Protein AF-A0A6A1WEC2-F1 (afdb_monomer_lite)

Radius of gyration: 19.03 Å; chains: 1; bounding box: 32×29×62 Å

Organism: NCBI:txid262757

Secondary structure (DSSP, 8-state):
------TT-------TT-----HHHHHHHHHHHHHHHHT-HHHHHHHHHHTT-------TTHHHHHHHHHHHHT--PPPTT-----TT--

Foldseek 3Di:
DDPDDPPPDDDDDDDPPDDDDDPLLVVLVVQLVVCLVVVPLVSLVVSCVSNVNDDDDPDPPNSNVSSVVSNVVPDPDDDPPDDDDDPPDD

Structure (mmCIF, N/CA/C/O backbone):
data_AF-A0A6A1WEC2-F1
#
_entry.id   AF-A0A6A1WEC2-F1
#
loop_
_atom_site.group_PDB
_atom_site.id
_atom_site.type_symbol
_atom_site.label_atom_id
_atom_site.label_alt_id
_atom_site.label_comp_id
_atom_site.label_asym_id
_atom_site.label_entity_id
_atom_site.label_seq_id
_atom_site.pdbx_PDB_ins_code
_atom_site.Cartn_x
_atom_site.Cartn_y
_atom_site.Cartn_z
_atom_site.occupancy
_atom_site.B_iso_or_equiv
_atom_site.auth_seq_id
_atom_site.auth_comp_id
_atom_site.auth_asym_id
_atom_site.auth_atom_id
_atom_site.pdbx_PDB_model_num
ATOM 1 N N . MET A 1 1 ? 12.754 3.857 -39.592 1.00 36.91 1 MET A N 1
ATOM 2 C CA . MET A 1 1 ? 11.718 2.825 -39.382 1.00 36.91 1 MET A CA 1
ATOM 3 C C . MET A 1 1 ? 10.948 3.192 -38.129 1.00 36.91 1 MET A C 1
ATOM 5 O O . MET A 1 1 ? 11.468 3.026 -37.036 1.00 36.91 1 MET A O 1
ATOM 9 N N . THR A 1 2 ? 9.769 3.785 -38.281 1.00 47.41 2 THR A N 1
ATOM 10 C CA . THR A 1 2 ? 8.848 4.047 -37.172 1.00 47.41 2 THR A CA 1
ATOM 11 C C . THR A 1 2 ? 8.028 2.782 -36.946 1.00 47.41 2 THR A C 1
ATOM 13 O O . THR A 1 2 ? 7.140 2.466 -37.732 1.00 47.41 2 THR A O 1
ATOM 16 N N . ASN A 1 3 ? 8.355 2.022 -35.900 1.00 51.81 3 ASN A N 1
ATOM 17 C CA . ASN A 1 3 ? 7.475 0.962 -35.417 1.00 51.81 3 ASN A CA 1
ATOM 18 C C . ASN A 1 3 ? 6.262 1.634 -34.766 1.00 51.81 3 ASN A C 1
ATOM 20 O O . ASN A 1 3 ? 6.285 1.964 -33.584 1.00 51.81 3 ASN A O 1
ATOM 24 N N . LEU A 1 4 ? 5.230 1.903 -35.564 1.00 63.09 4 LEU A N 1
ATOM 25 C CA . LEU A 1 4 ? 3.914 2.264 -35.052 1.00 63.09 4 LEU A CA 1
ATOM 26 C C . LEU A 1 4 ? 3.348 1.018 -34.368 1.00 63.09 4 LEU A C 1
ATOM 28 O O . LEU A 1 4 ? 3.119 -0.004 -35.016 1.00 63.09 4 LEU A O 1
ATOM 32 N N . LEU A 1 5 ? 3.196 1.090 -33.047 1.00 66.31 5 LEU A N 1
ATOM 33 C CA . LEU A 1 5 ? 2.545 0.044 -32.269 1.00 66.31 5 LEU A CA 1
ATOM 34 C C . LEU A 1 5 ? 1.125 -0.187 -32.826 1.00 66.31 5 LEU A C 1
ATOM 36 O O . LEU A 1 5 ? 0.453 0.781 -33.193 1.00 66.31 5 LEU A O 1
ATOM 40 N N . PRO A 1 6 ? 0.645 -1.441 -32.899 1.00 72.88 6 PRO A N 1
ATOM 41 C CA . PRO A 1 6 ? -0.748 -1.730 -33.228 1.00 72.88 6 PRO A CA 1
ATOM 42 C C . PRO A 1 6 ? -1.698 -0.955 -32.307 1.00 72.88 6 PRO A C 1
ATOM 44 O O . PRO A 1 6 ? -1.408 -0.804 -31.123 1.00 72.88 6 PRO A O 1
ATOM 47 N N . SER A 1 7 ? -2.867 -0.543 -32.806 1.00 72.44 7 SER A N 1
ATOM 48 C CA . SER A 1 7 ? -3.865 0.259 -32.065 1.00 72.44 7 SER A CA 1
ATOM 49 C C . SER A 1 7 ? -4.396 -0.377 -30.767 1.00 72.44 7 SER A C 1
ATOM 51 O O . SER A 1 7 ? -5.124 0.269 -30.021 1.00 72.44 7 SER A O 1
ATOM 53 N N . SER A 1 8 ? -4.036 -1.632 -30.488 1.00 84.38 8 SER A N 1
ATOM 54 C CA . SER A 1 8 ? -4.384 -2.376 -29.273 1.00 84.38 8 SER A CA 1
ATOM 55 C C . SER A 1 8 ? -3.224 -2.495 -28.269 1.00 84.38 8 SER A C 1
ATOM 57 O O . SER A 1 8 ? -3.358 -3.216 -27.281 1.00 84.38 8 SER A O 1
ATOM 59 N N . GLN A 1 9 ? -2.073 -1.863 -28.516 1.00 85.31 9 GLN A N 1
ATOM 60 C CA . GLN A 1 9 ? -0.911 -1.935 -27.630 1.00 85.31 9 GLN A CA 1
ATOM 61 C C . GLN A 1 9 ? -0.668 -0.605 -26.923 1.00 85.31 9 GLN A C 1
ATOM 63 O O . GLN A 1 9 ? -0.732 0.466 -27.523 1.00 85.31 9 GLN A O 1
ATOM 68 N N . VAL A 1 10 ? -0.345 -0.693 -25.634 1.00 85.12 10 VAL A N 1
ATOM 69 C CA . VAL A 1 10 ? 0.060 0.456 -24.825 1.00 85.12 10 VAL A CA 1
ATOM 70 C C . VAL A 1 10 ? 1.582 0.541 -24.847 1.00 85.12 10 VAL A C 1
ATOM 72 O O . VAL A 1 10 ? 2.268 -0.377 -24.399 1.00 85.12 10 VAL A O 1
ATOM 75 N N . GLY A 1 11 ? 2.116 1.640 -25.379 1.00 86.12 11 GLY A N 1
ATOM 76 C CA . GLY A 1 11 ? 3.545 1.932 -25.329 1.00 86.12 11 GLY A CA 1
ATOM 77 C C . GLY A 1 11 ? 3.930 2.543 -23.984 1.00 86.12 11 GLY A C 1
ATOM 78 O O . GLY A 1 11 ? 3.601 3.694 -23.718 1.00 86.12 11 GLY A O 1
ATOM 79 N N . LEU A 1 12 ? 4.646 1.793 -23.148 1.00 86.38 12 LEU A N 1
ATOM 80 C CA . LEU A 1 12 ? 5.307 2.317 -21.949 1.00 86.38 12 LEU A CA 1
ATOM 81 C C . LEU A 1 12 ? 6.704 2.804 -22.350 1.00 86.38 12 LEU A C 1
ATOM 83 O O . LEU A 1 12 ? 7.555 1.996 -22.725 1.00 86.38 12 LEU A O 1
ATOM 87 N N . LEU A 1 13 ? 6.914 4.121 -22.344 1.00 90.00 13 LEU A N 1
ATOM 88 C CA . LEU A 1 13 ? 8.126 4.745 -22.898 1.00 90.00 13 LEU A CA 1
ATOM 89 C C . LEU A 1 13 ? 9.057 5.338 -21.835 1.00 90.00 13 LEU A C 1
ATOM 91 O O . LEU A 1 13 ? 10.259 5.427 -22.074 1.00 90.00 13 LEU A O 1
ATOM 95 N N . ASP A 1 14 ? 8.522 5.732 -20.680 1.00 89.38 14 ASP A N 1
ATOM 96 C CA . ASP A 1 14 ? 9.293 6.341 -19.598 1.00 89.38 14 ASP A CA 1
ATOM 97 C C . ASP A 1 14 ? 9.526 5.336 -18.464 1.00 89.38 14 ASP A C 1
ATOM 99 O O . ASP A 1 14 ? 8.584 4.789 -17.889 1.00 89.38 14 ASP A O 1
ATOM 103 N N . TYR A 1 15 ? 10.803 5.109 -18.155 1.00 90.19 15 TYR A N 1
ATOM 104 C CA . TYR A 1 15 ? 11.272 4.206 -17.105 1.00 90.19 15 TYR A CA 1
ATOM 105 C C . TYR A 1 15 ? 12.107 4.938 -16.038 1.00 90.19 15 TYR A C 1
ATOM 107 O O . TYR A 1 15 ? 12.706 4.296 -15.178 1.00 90.19 15 TYR A O 1
ATOM 115 N N . GLY A 1 16 ? 12.153 6.278 -16.056 1.00 94.44 16 GLY A N 1
ATOM 116 C CA . GLY A 1 16 ? 13.017 7.076 -15.176 1.00 94.44 16 GLY A CA 1
ATOM 117 C C . GLY A 1 16 ? 12.670 7.005 -13.684 1.00 94.44 16 GLY A C 1
ATOM 118 O O . GLY A 1 16 ? 13.487 7.383 -12.849 1.00 94.44 16 GLY A O 1
ATOM 119 N N . GLN A 1 17 ? 11.477 6.512 -13.339 1.00 92.56 17 GLN A N 1
ATOM 120 C CA . GLN A 1 17 ? 10.988 6.379 -11.959 1.00 92.56 17 GLN A CA 1
ATOM 121 C C . GLN A 1 17 ? 10.831 4.920 -11.503 1.00 92.56 17 GLN A C 1
ATOM 123 O O . GLN A 1 17 ? 10.226 4.664 -10.460 1.00 92.56 17 GLN A O 1
ATOM 128 N N . VAL A 1 18 ? 11.352 3.953 -12.266 1.00 93.31 18 VAL A N 1
ATOM 129 C CA . VAL A 1 18 ? 11.312 2.538 -11.872 1.00 93.31 18 VAL A CA 1
ATOM 130 C C . VAL A 1 18 ? 12.148 2.334 -10.609 1.00 93.31 18 VAL A C 1
ATOM 132 O O . VAL A 1 18 ? 13.279 2.808 -10.507 1.00 93.31 18 VAL A O 1
ATOM 135 N N . LYS A 1 19 ? 11.580 1.617 -9.638 1.00 92.94 19 LYS A N 1
ATOM 136 C CA . LYS A 1 19 ? 12.247 1.229 -8.393 1.00 92.94 19 LYS A CA 1
ATOM 137 C C . LYS A 1 19 ? 12.053 -0.260 -8.166 1.00 92.94 19 LYS A C 1
ATOM 139 O O . LYS A 1 19 ? 10.951 -0.772 -8.367 1.00 92.94 19 LYS A O 1
ATOM 144 N N . ASP A 1 20 ? 13.095 -0.925 -7.686 1.00 94.94 20 ASP A N 1
ATOM 145 C CA . ASP A 1 20 ? 12.956 -2.278 -7.164 1.00 94.94 20 ASP A CA 1
ATOM 146 C C . ASP A 1 20 ? 12.114 -2.249 -5.889 1.00 94.94 20 ASP A C 1
ATOM 148 O O . ASP A 1 20 ? 12.355 -1.444 -4.986 1.00 94.94 20 ASP A O 1
ATOM 152 N N . LEU A 1 21 ? 11.123 -3.139 -5.813 1.00 93.69 21 LEU A N 1
ATOM 153 C CA . LEU A 1 21 ? 10.281 -3.300 -4.635 1.00 93.69 21 LEU A CA 1
ATOM 154 C C . LEU A 1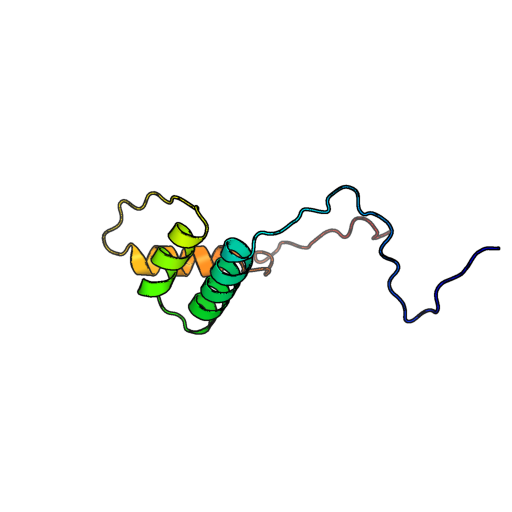 21 ? 10.663 -4.595 -3.893 1.00 93.69 21 LEU A C 1
ATOM 156 O O . LEU A 1 21 ? 10.363 -5.695 -4.382 1.00 93.69 21 LEU A O 1
ATOM 160 N N . PRO A 1 22 ? 11.307 -4.486 -2.714 1.00 94.94 22 PRO A N 1
ATOM 161 C CA . PRO A 1 22 ? 11.654 -5.621 -1.866 1.00 94.94 22 PRO A CA 1
ATOM 162 C C . PRO A 1 22 ? 10.482 -6.575 -1.608 1.00 94.94 22 PRO A C 1
ATOM 164 O O . PRO A 1 22 ? 9.330 -6.158 -1.482 1.00 94.94 22 PRO A O 1
ATOM 167 N N . GLU A 1 23 ? 10.770 -7.875 -1.504 1.00 95.31 23 GLU A N 1
ATOM 168 C CA . GLU A 1 23 ? 9.747 -8.915 -1.320 1.00 95.31 23 GLU A CA 1
ATOM 169 C C . GLU A 1 23 ? 8.891 -8.709 -0.069 1.00 95.31 23 GLU A C 1
ATOM 171 O O . GLU A 1 23 ? 7.670 -8.834 -0.131 1.00 95.31 23 GLU A O 1
ATOM 176 N N . ASN A 1 24 ? 9.508 -8.329 1.047 1.00 93.38 24 ASN A N 1
ATOM 177 C CA . ASN A 1 24 ? 8.798 -8.037 2.288 1.00 93.38 24 ASN A CA 1
ATOM 178 C C . ASN A 1 24 ? 7.774 -6.906 2.109 1.00 93.38 24 ASN A C 1
ATOM 180 O O . ASN A 1 24 ? 6.665 -7.010 2.624 1.00 93.38 24 ASN A O 1
ATOM 184 N N . LEU A 1 25 ? 8.110 -5.867 1.336 1.00 93.50 25 LEU A N 1
ATOM 185 C CA . LEU A 1 25 ? 7.180 -4.780 1.029 1.00 93.50 25 LEU A CA 1
ATOM 186 C C . LEU A 1 25 ? 6.076 -5.235 0.069 1.00 93.50 25 LEU A C 1
ATOM 188 O O . LEU A 1 25 ? 4.921 -4.868 0.270 1.00 93.50 25 LEU A O 1
ATOM 192 N N . ARG A 1 26 ? 6.389 -6.085 -0.922 1.00 94.19 26 ARG A N 1
ATOM 193 C CA . ARG A 1 26 ? 5.373 -6.696 -1.803 1.00 94.19 26 ARG A CA 1
ATOM 194 C C . ARG A 1 26 ? 4.342 -7.493 -1.002 1.00 94.19 26 ARG A C 1
ATOM 196 O O . ARG A 1 26 ? 3.143 -7.306 -1.191 1.00 94.19 26 ARG A O 1
ATOM 203 N N . LEU A 1 27 ? 4.806 -8.352 -0.095 1.00 94.31 27 LEU A N 1
ATOM 204 C CA . LEU A 1 27 ? 3.940 -9.178 0.749 1.00 94.31 27 LEU A CA 1
ATOM 205 C C . LEU A 1 27 ? 3.163 -8.336 1.769 1.00 94.31 27 LEU A C 1
ATOM 207 O O . LEU A 1 27 ? 1.959 -8.529 1.921 1.00 94.31 27 LEU A O 1
ATOM 211 N N . GLY A 1 28 ? 3.818 -7.371 2.420 1.00 93.50 28 GLY A N 1
ATOM 212 C CA . GLY A 1 28 ? 3.166 -6.452 3.357 1.00 93.50 28 GLY A CA 1
ATOM 213 C C . GLY A 1 28 ? 2.049 -5.646 2.694 1.00 93.50 28 GLY A C 1
ATOM 214 O O . GLY A 1 28 ? 0.952 -5.532 3.241 1.00 93.50 28 GLY A O 1
ATOM 215 N N . TYR A 1 29 ? 2.284 -5.162 1.471 1.00 93.62 29 TYR A N 1
ATOM 216 C CA . TYR A 1 29 ? 1.282 -4.420 0.710 1.00 93.62 29 TYR A CA 1
ATOM 217 C C . TYR A 1 29 ? 0.105 -5.312 0.298 1.00 93.62 29 TYR A C 1
ATOM 219 O O . TYR A 1 29 ? -1.048 -4.924 0.470 1.00 93.62 29 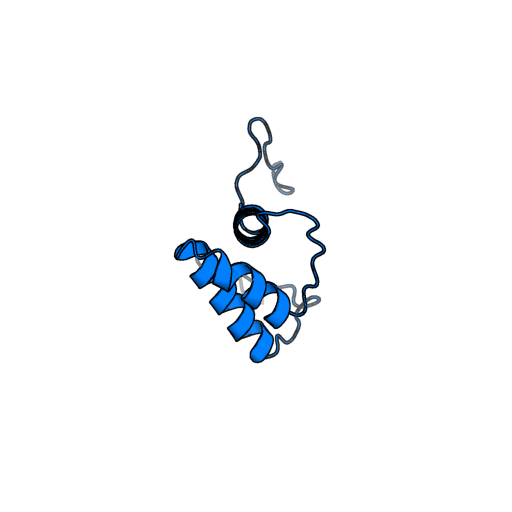TYR A O 1
ATOM 227 N N . ALA A 1 30 ? 0.369 -6.536 -0.172 1.00 94.12 30 ALA A N 1
ATOM 228 C CA . ALA A 1 30 ? -0.689 -7.498 -0.486 1.00 94.12 30 ALA A CA 1
ATOM 229 C C . ALA A 1 30 ? -1.554 -7.830 0.744 1.00 94.12 30 ALA A C 1
ATOM 231 O O . ALA A 1 30 ? -2.782 -7.848 0.654 1.00 94.12 30 ALA A O 1
ATOM 232 N N . ASN A 1 31 ? -0.932 -8.016 1.911 1.00 93.69 31 ASN A N 1
ATOM 233 C CA . ASN A 1 31 ? -1.646 -8.247 3.167 1.00 93.69 31 ASN A CA 1
ATOM 234 C C . ASN A 1 31 ? -2.512 -7.050 3.577 1.00 93.69 31 ASN A C 1
ATOM 236 O O . ASN A 1 31 ? -3.620 -7.255 4.076 1.00 93.69 31 ASN A O 1
ATOM 240 N N . LEU A 1 32 ? -2.046 -5.816 3.353 1.00 94.31 32 LEU A N 1
ATO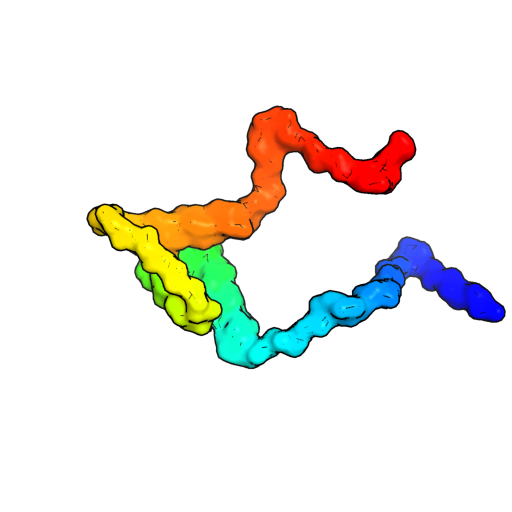M 241 C CA . LEU A 1 32 ? -2.847 -4.614 3.592 1.00 94.31 32 LEU A CA 1
ATOM 242 C C . LEU A 1 32 ? -4.099 -4.600 2.705 1.00 94.31 32 LEU A C 1
ATOM 244 O O . LEU A 1 32 ? -5.194 -4.353 3.202 1.00 94.31 32 LEU A O 1
ATOM 248 N N . VAL A 1 33 ? -3.958 -4.92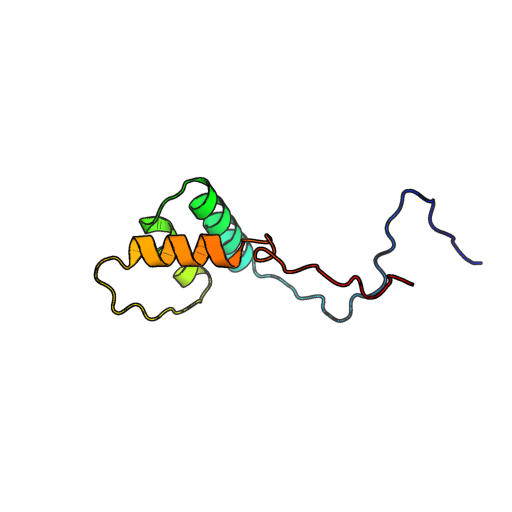1 1.415 1.00 94.00 33 VAL A N 1
ATOM 249 C CA . VAL A 1 33 ? -5.092 -4.986 0.477 1.00 94.00 33 VAL A CA 1
ATOM 250 C C . VAL A 1 33 ? -6.116 -6.035 0.915 1.00 94.00 33 VAL A C 1
ATOM 252 O O . VAL A 1 33 ? -7.309 -5.736 0.962 1.00 94.00 33 VAL A O 1
ATOM 255 N N . LEU A 1 34 ? -5.666 -7.236 1.293 1.00 94.25 34 LEU A N 1
ATOM 256 C CA . LEU A 1 34 ? -6.551 -8.284 1.818 1.00 94.25 34 LEU A CA 1
ATOM 257 C C . LEU A 1 34 ? -7.264 -7.831 3.095 1.00 94.25 34 LEU A C 1
ATOM 259 O O . LEU A 1 34 ? -8.464 -8.012 3.239 1.00 94.25 34 LEU A O 1
ATOM 263 N N . THR A 1 35 ? -6.538 -7.172 3.992 1.00 94.31 35 THR A N 1
ATOM 264 C CA . THR A 1 35 ? -7.085 -6.644 5.243 1.00 94.31 35 THR A CA 1
ATOM 265 C C . THR A 1 35 ? -8.183 -5.605 5.016 1.00 94.31 35 THR A C 1
ATOM 267 O O . THR A 1 35 ? -9.200 -5.623 5.710 1.00 94.31 35 THR A O 1
ATOM 270 N N . ILE A 1 36 ? -7.998 -4.712 4.037 1.00 94.38 36 ILE A N 1
ATOM 271 C CA . ILE A 1 36 ? -9.013 -3.731 3.636 1.00 94.38 36 ILE A CA 1
ATOM 272 C C . ILE A 1 36 ? -10.251 -4.446 3.083 1.00 94.38 36 ILE A C 1
ATOM 274 O O . ILE A 1 36 ? -11.369 -4.085 3.451 1.00 94.38 36 ILE A O 1
ATOM 278 N N . ALA A 1 37 ? -10.054 -5.453 2.226 1.00 94.19 37 ALA A N 1
ATOM 279 C CA . ALA A 1 37 ? -11.138 -6.224 1.620 1.00 94.19 37 ALA A CA 1
ATOM 280 C C . ALA A 1 37 ? -11.943 -7.030 2.655 1.00 94.19 37 ALA A C 1
ATOM 282 O O . ALA A 1 37 ? -13.169 -7.068 2.577 1.00 94.19 37 ALA A O 1
ATOM 283 N N . ASP A 1 38 ? -11.262 -7.612 3.644 1.00 95.38 38 ASP A N 1
ATOM 284 C CA . ASP A 1 38 ? -11.872 -8.376 4.737 1.00 95.38 38 ASP A CA 1
ATOM 285 C C . ASP A 1 38 ? -12.503 -7.475 5.816 1.00 95.38 38 ASP A C 1
ATOM 287 O O . ASP A 1 38 ? -13.267 -7.951 6.657 1.00 95.38 38 ASP A O 1
ATOM 291 N N . GLY A 1 39 ? -12.180 -6.176 5.823 1.00 94.06 39 GLY A N 1
ATOM 292 C CA . GLY A 1 39 ? -12.630 -5.239 6.849 1.00 94.06 39 GLY A CA 1
ATOM 293 C C . GLY A 1 39 ? -12.087 -5.563 8.245 1.00 94.06 39 GLY A C 1
ATOM 294 O O . GLY A 1 39 ? -12.806 -5.373 9.224 1.00 94.06 39 GLY A O 1
ATOM 295 N N . ASP A 1 40 ? -10.850 -6.068 8.355 1.00 94.44 40 ASP A N 1
ATOM 296 C CA . ASP A 1 40 ? -10.247 -6.498 9.627 1.00 94.44 40 ASP A CA 1
ATOM 297 C C . ASP A 1 40 ? -9.419 -5.368 10.286 1.00 94.44 40 ASP A C 1
ATOM 299 O O . ASP A 1 40 ? -8.272 -5.113 9.897 1.00 94.44 40 ASP A O 1
ATOM 303 N N . PRO A 1 41 ? -9.937 -4.700 11.336 1.00 90.94 41 PRO A N 1
ATOM 304 C CA . PRO A 1 41 ? -9.254 -3.569 11.957 1.00 90.94 41 PRO A CA 1
ATOM 305 C C . PRO A 1 41 ? -8.013 -3.961 12.765 1.00 90.94 41 PRO A C 1
ATOM 307 O O . PRO A 1 41 ? -7.104 -3.151 12.932 1.00 90.94 41 PRO A O 1
ATOM 310 N N . LYS A 1 42 ? -7.913 -5.210 13.235 1.00 90.12 42 LYS A N 1
ATOM 311 C CA . LYS A 1 42 ? -6.732 -5.675 13.979 1.00 90.12 42 LYS A CA 1
ATOM 312 C C . LYS A 1 42 ? -5.556 -5.902 13.045 1.00 90.12 42 LYS A C 1
ATOM 314 O O . LYS A 1 42 ? -4.416 -5.579 13.386 1.00 90.12 42 LYS A O 1
ATOM 319 N N . ARG A 1 43 ? -5.825 -6.471 11.870 1.00 91.81 43 ARG A N 1
ATOM 320 C CA . ARG A 1 43 ? -4.793 -6.682 10.853 1.00 91.81 43 ARG A CA 1
ATOM 321 C C . ARG A 1 43 ? -4.321 -5.365 10.243 1.00 91.81 43 ARG A C 1
ATOM 323 O O . ARG A 1 43 ? -3.137 -5.272 9.935 1.00 91.81 43 ARG A O 1
ATOM 330 N N . ALA A 1 44 ? -5.174 -4.339 10.170 1.00 91.50 44 ALA A N 1
ATOM 331 C CA . ALA A 1 44 ? -4.827 -3.064 9.537 1.00 91.50 44 ALA A CA 1
ATOM 332 C C . ALA A 1 44 ? -3.626 -2.395 10.222 1.00 91.50 44 ALA A C 1
ATOM 334 O O . ALA A 1 44 ? -2.628 -2.092 9.566 1.00 91.50 44 ALA A O 1
ATOM 335 N N . SER A 1 45 ? -3.662 -2.262 11.552 1.00 88.19 45 SER A N 1
ATOM 336 C CA . SER A 1 45 ? -2.544 -1.709 12.331 1.00 88.19 45 SER A CA 1
ATOM 337 C C . SER A 1 45 ? -1.250 -2.515 12.153 1.00 88.19 45 SER A C 1
ATOM 339 O O . SER A 1 45 ? -0.162 -1.947 12.064 1.00 88.19 45 SER A O 1
ATOM 341 N N . LYS A 1 46 ? -1.351 -3.850 12.063 1.00 89.38 46 LYS A N 1
ATOM 342 C CA . LYS A 1 46 ? -0.188 -4.722 11.841 1.00 89.38 46 LYS A CA 1
ATOM 343 C C . LYS A 1 46 ? 0.420 -4.505 10.455 1.00 89.38 46 LYS A C 1
ATOM 345 O O . LYS A 1 46 ? 1.638 -4.395 10.349 1.00 89.38 46 LYS A O 1
ATOM 350 N N . SER A 1 47 ? -0.412 -4.407 9.419 1.00 90.94 47 SER A N 1
ATOM 351 C CA . SER A 1 47 ? 0.031 -4.180 8.042 1.00 90.94 47 SER A CA 1
ATOM 352 C C . SER A 1 47 ? 0.793 -2.864 7.885 1.00 90.94 47 SER A C 1
ATOM 354 O O . SER A 1 47 ? 1.830 -2.848 7.229 1.00 90.94 47 SER A O 1
ATOM 356 N N . TYR A 1 48 ? 0.351 -1.782 8.533 1.00 90.25 48 TYR A N 1
ATOM 357 C CA . TYR A 1 48 ? 1.093 -0.514 8.529 1.00 90.25 48 TYR A CA 1
ATOM 358 C C . TYR A 1 48 ? 2.493 -0.651 9.124 1.00 90.25 48 TYR A C 1
ATOM 360 O O . TYR A 1 48 ? 3.474 -0.229 8.512 1.00 90.25 48 TYR A O 1
ATOM 368 N N . ARG A 1 49 ? 2.608 -1.333 10.265 1.00 88.31 49 ARG A N 1
ATOM 369 C CA . ARG A 1 49 ? 3.901 -1.574 10.910 1.00 88.31 49 ARG A CA 1
ATOM 370 C C . ARG A 1 49 ? 4.827 -2.454 10.065 1.00 88.31 49 ARG A C 1
ATOM 372 O O . ARG A 1 49 ? 6.021 -2.186 9.992 1.00 88.31 49 ARG A O 1
ATOM 379 N N . GLU A 1 50 ? 4.292 -3.485 9.409 1.00 90.19 50 GLU A N 1
ATOM 380 C CA . GLU A 1 50 ? 5.052 -4.352 8.487 1.00 90.19 50 GLU A CA 1
ATOM 381 C C . GLU A 1 50 ? 5.556 -3.597 7.248 1.00 90.19 50 GLU A C 1
ATOM 383 O O . GLU A 1 50 ? 6.621 -3.915 6.719 1.00 90.19 50 GLU A O 1
ATOM 388 N N . LEU A 1 51 ? 4.822 -2.570 6.817 1.00 92.88 51 LEU A N 1
ATOM 389 C CA . LEU A 1 51 ? 5.222 -1.657 5.748 1.00 92.88 51 LEU A CA 1
ATOM 390 C C . LEU A 1 51 ? 6.219 -0.579 6.205 1.00 92.88 51 LEU A C 1
ATOM 392 O O . LEU A 1 51 ? 6.671 0.210 5.377 1.00 92.88 51 LEU A O 1
ATOM 396 N N . GLY A 1 52 ? 6.572 -0.537 7.494 1.00 91.00 52 GLY A N 1
ATOM 397 C CA . GLY A 1 52 ? 7.425 0.508 8.066 1.00 91.00 52 GLY A CA 1
ATOM 398 C C . GLY A 1 52 ? 6.746 1.878 8.117 1.00 91.00 52 GLY A C 1
ATOM 399 O O . GLY A 1 52 ? 7.424 2.901 8.093 1.00 91.00 52 GLY A O 1
ATOM 400 N N . ILE A 1 53 ? 5.411 1.903 8.138 1.00 90.31 53 ILE A N 1
ATOM 401 C CA . ILE A 1 53 ? 4.615 3.121 8.253 1.00 90.31 53 ILE A CA 1
ATOM 402 C C . ILE A 1 53 ? 4.245 3.286 9.723 1.00 90.31 53 ILE A C 1
ATOM 404 O O . ILE A 1 53 ? 3.355 2.606 10.236 1.00 90.31 53 ILE A O 1
ATOM 408 N N . ASP A 1 54 ? 4.934 4.204 10.391 1.00 86.25 54 ASP A N 1
ATOM 409 C CA . ASP A 1 54 ? 4.622 4.569 11.766 1.00 86.25 54 ASP A CA 1
ATOM 410 C C . ASP A 1 54 ? 3.490 5.600 11.793 1.00 86.25 54 ASP A C 1
ATOM 412 O O . ASP A 1 54 ? 3.568 6.667 11.178 1.00 86.25 54 ASP A O 1
ATOM 416 N N . THR A 1 55 ? 2.429 5.285 12.530 1.00 82.62 55 THR A N 1
ATOM 417 C CA . THR A 1 55 ? 1.272 6.162 12.723 1.00 82.62 55 THR A CA 1
ATOM 418 C C . THR A 1 55 ? 1.098 6.492 14.197 1.00 82.62 55 THR A C 1
ATOM 420 O O . THR A 1 55 ? 1.235 5.623 15.054 1.00 82.62 55 THR A O 1
ATOM 423 N N . LEU A 1 56 ? 0.756 7.743 14.501 1.00 82.50 56 LEU A N 1
ATOM 424 C CA . LEU A 1 56 ? 0.386 8.170 15.848 1.00 82.50 56 LEU A CA 1
ATOM 425 C C . LEU A 1 56 ? -1.144 8.139 15.966 1.00 82.50 56 LEU A C 1
ATOM 427 O O . LEU A 1 56 ? -1.818 8.904 15.280 1.00 82.50 56 LEU A O 1
ATOM 431 N N . CYS A 1 57 ? -1.699 7.294 16.837 1.00 75.44 57 CYS A N 1
ATOM 432 C CA . CYS A 1 57 ? -3.104 7.384 17.248 1.00 75.44 57 CYS A CA 1
ATOM 433 C C . CYS A 1 57 ? -3.177 7.567 18.761 1.00 75.44 57 CYS A C 1
ATOM 435 O O . CYS A 1 57 ? -2.691 6.746 19.530 1.00 75.44 57 CYS A O 1
ATOM 437 N N . ASN A 1 58 ? -3.832 8.651 19.173 1.00 77.38 58 ASN A N 1
ATOM 438 C CA . ASN A 1 58 ? -4.142 8.946 20.575 1.00 77.38 58 ASN A CA 1
ATOM 439 C C . ASN A 1 58 ? -5.631 8.682 20.872 1.00 77.38 58 ASN A C 1
ATOM 441 O O . ASN A 1 58 ? -6.239 9.341 21.710 1.00 77.38 58 ASN A O 1
ATOM 445 N N . CYS A 1 59 ? -6.234 7.770 20.114 1.00 80.00 59 CYS A N 1
ATOM 446 C CA . CYS A 1 59 ? -7.658 7.474 20.082 1.00 80.00 59 CYS A CA 1
ATOM 447 C C . CYS A 1 59 ? -7.954 6.138 20.780 1.00 80.00 59 CYS A C 1
ATOM 449 O O . CYS A 1 59 ? -7.277 5.150 20.520 1.00 80.00 59 CYS A O 1
ATOM 451 N N . GLU A 1 60 ? -9.017 6.059 21.590 1.00 82.69 60 GLU A N 1
ATOM 452 C CA . GLU A 1 60 ? -9.434 4.795 22.235 1.00 82.69 60 GLU A CA 1
ATOM 453 C C . GLU A 1 60 ? -9.827 3.704 21.219 1.00 82.69 60 GLU A C 1
ATOM 455 O O . GLU A 1 60 ? -9.715 2.515 21.504 1.00 82.69 60 GLU A O 1
ATOM 460 N N . ASN A 1 61 ? -10.255 4.100 20.014 1.00 89.12 61 ASN A N 1
ATOM 461 C CA . ASN A 1 61 ? -10.678 3.198 18.942 1.00 89.12 61 ASN A CA 1
ATOM 462 C C . ASN A 1 61 ? -9.635 3.052 17.816 1.00 89.12 61 ASN A C 1
ATOM 464 O O . ASN A 1 61 ? -9.977 3.021 16.632 1.00 89.12 61 ASN A O 1
ATOM 468 N N . GLU A 1 62 ? -8.357 2.983 18.188 1.00 88.94 62 GLU A N 1
ATOM 469 C CA . GLU A 1 62 ? -7.215 2.953 17.267 1.00 88.94 62 GLU A CA 1
ATOM 470 C C . GLU A 1 62 ? -7.388 1.987 16.093 1.00 88.94 62 GLU A C 1
ATOM 472 O O . GLU A 1 62 ? -7.220 2.376 14.944 1.00 88.94 62 GLU A O 1
ATOM 477 N N . GLN A 1 63 ? -7.772 0.738 16.354 1.00 89.69 63 GLN A N 1
ATOM 478 C CA . GLN A 1 63 ? -7.860 -0.295 15.316 1.00 89.69 63 GLN A CA 1
ATOM 479 C C . GLN A 1 63 ? -8.870 0.063 14.212 1.00 89.69 63 GLN A C 1
ATOM 481 O O . GLN A 1 63 ? -8.601 -0.148 13.029 1.00 89.69 63 GLN A O 1
ATOM 486 N N . HIS A 1 64 ? -10.023 0.631 14.576 1.00 91.31 64 HIS A N 1
ATOM 4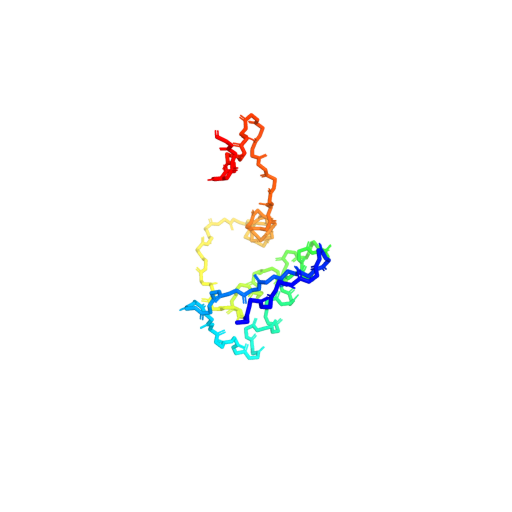87 C CA . HIS A 1 64 ? -11.014 1.055 13.584 1.00 91.31 64 HIS A CA 1
ATOM 488 C C . HIS A 1 64 ? -10.558 2.298 12.823 1.00 91.31 64 HIS A C 1
ATOM 490 O O . HIS A 1 64 ? -10.766 2.371 11.613 1.00 91.31 64 HIS A O 1
ATOM 496 N N . GLU A 1 65 ? -9.912 3.253 13.497 1.00 92.31 65 GLU A N 1
ATOM 497 C CA . GLU A 1 65 ? -9.346 4.423 12.819 1.00 92.31 65 GLU A CA 1
ATOM 498 C C . GLU A 1 65 ? -8.224 4.017 11.854 1.00 92.31 65 GLU A C 1
ATOM 500 O O . GLU A 1 65 ? -8.147 4.549 10.747 1.00 92.31 65 GLU A O 1
ATOM 505 N N . MET A 1 66 ? -7.427 3.000 12.196 1.00 92.12 66 MET A N 1
ATOM 506 C CA . MET A 1 66 ? -6.411 2.462 11.294 1.00 92.12 66 MET A CA 1
ATOM 507 C C . MET A 1 66 ? -7.011 1.784 10.063 1.00 92.12 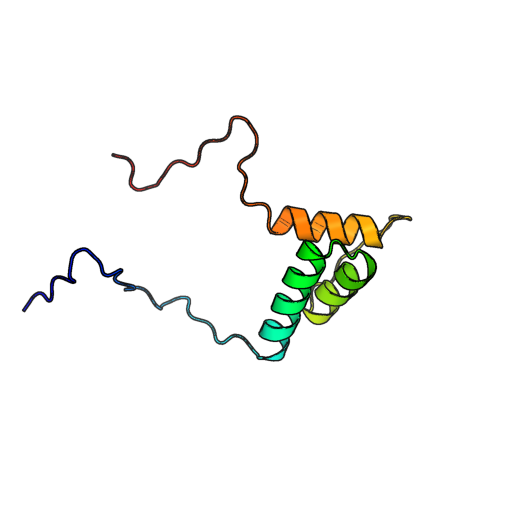66 MET A C 1
ATOM 509 O O . MET A 1 66 ? -6.522 1.986 8.951 1.00 92.12 66 MET A O 1
ATOM 513 N N . LEU A 1 67 ? -8.094 1.023 10.223 1.00 93.38 67 LEU A N 1
ATOM 514 C CA . LEU A 1 67 ? -8.812 0.454 9.081 1.00 93.38 67 LEU A CA 1
ATOM 515 C C . LEU A 1 67 ? -9.405 1.543 8.184 1.00 93.38 67 LEU A C 1
ATOM 517 O O . LEU A 1 67 ? -9.303 1.468 6.961 1.00 93.38 67 LEU A O 1
ATOM 521 N N . LYS A 1 68 ? -9.993 2.575 8.787 1.00 92.69 68 LYS A N 1
ATOM 522 C CA . LYS A 1 68 ? -10.560 3.715 8.065 1.00 92.69 68 LYS A CA 1
ATOM 523 C C . LYS A 1 68 ? -9.485 4.495 7.307 1.00 92.69 68 LYS A C 1
ATOM 525 O O . LYS A 1 68 ? -9.714 4.886 6.161 1.00 92.69 68 LYS A O 1
ATOM 530 N N . LEU A 1 69 ? -8.308 4.688 7.903 1.00 91.25 69 LEU A N 1
ATOM 531 C CA . LEU A 1 69 ? -7.156 5.289 7.229 1.00 91.25 69 LEU A CA 1
ATOM 532 C C . LEU A 1 69 ? -6.727 4.451 6.017 1.00 91.25 69 LEU A C 1
ATOM 534 O O . LEU A 1 69 ? -6.495 5.006 4.940 1.00 91.25 69 LEU A O 1
ATOM 538 N N . ALA A 1 70 ? -6.682 3.125 6.171 1.00 91.94 70 ALA A N 1
ATOM 539 C CA . ALA A 1 70 ? -6.348 2.203 5.090 1.00 91.94 70 ALA A CA 1
ATOM 540 C C . ALA A 1 70 ? -7.357 2.295 3.949 1.00 91.94 70 ALA A C 1
ATOM 542 O O . ALA A 1 70 ? -6.970 2.498 2.805 1.00 91.94 70 ALA A O 1
ATOM 543 N N . GLN A 1 71 ? -8.650 2.254 4.253 1.00 92.94 71 GLN A N 1
ATOM 544 C CA . GLN A 1 71 ? -9.705 2.408 3.253 1.00 92.94 71 GLN A CA 1
ATOM 545 C C . GLN A 1 71 ? -9.622 3.755 2.526 1.00 92.94 71 GLN A C 1
ATOM 547 O O . GLN A 1 71 ? -9.708 3.795 1.303 1.00 92.94 71 GLN A O 1
ATOM 552 N N . THR A 1 72 ? -9.397 4.847 3.261 1.00 88.94 72 THR A N 1
ATOM 553 C CA . THR A 1 72 ? -9.360 6.205 2.692 1.00 88.94 72 THR A CA 1
ATOM 554 C C . THR A 1 72 ? -8.153 6.413 1.779 1.00 88.94 72 THR A C 1
ATOM 556 O O . THR A 1 72 ? -8.268 7.056 0.744 1.00 88.94 72 THR A O 1
ATOM 559 N N . THR A 1 73 ? -6.997 5.838 2.122 1.00 84.75 73 THR A N 1
ATOM 560 C CA . THR A 1 73 ? -5.767 5.959 1.316 1.00 84.75 73 THR A CA 1
ATOM 561 C C . THR A 1 73 ? -5.912 5.297 -0.061 1.00 84.75 73 THR A C 1
ATOM 563 O O . THR A 1 73 ? -5.244 5.688 -1.015 1.00 84.75 73 THR A O 1
ATOM 566 N N . PHE A 1 74 ? -6.789 4.296 -0.165 1.00 83.19 74 PHE A N 1
ATOM 567 C CA . PHE A 1 74 ? -7.080 3.560 -1.396 1.00 83.19 74 PHE A CA 1
ATOM 568 C C . PHE A 1 74 ? -8.389 4.007 -2.059 1.00 83.19 74 PHE A C 1
ATOM 570 O O . PHE A 1 74 ? -8.745 3.483 -3.119 1.00 83.19 74 PHE A O 1
ATOM 577 N N . ASP A 1 75 ? -9.111 4.962 -1.465 1.00 81.38 75 ASP A N 1
ATOM 578 C CA . ASP A 1 75 ? -10.302 5.516 -2.087 1.00 81.38 75 ASP A CA 1
ATOM 579 C C . ASP A 1 75 ? -9.885 6.420 -3.249 1.00 81.38 75 ASP A C 1
ATOM 581 O O . ASP A 1 75 ? -9.241 7.454 -3.084 1.00 81.38 75 ASP A O 1
ATOM 585 N N . THR A 1 76 ? -10.233 5.989 -4.456 1.00 73.00 76 THR A N 1
ATOM 586 C CA . THR A 1 76 ? -9.962 6.722 -5.699 1.00 73.00 76 THR A CA 1
ATOM 587 C C . THR A 1 76 ? -11.141 7.592 -6.117 1.00 73.00 76 THR A C 1
ATOM 589 O O . THR A 1 76 ? -11.075 8.276 -7.141 1.00 73.00 76 THR A O 1
ATOM 592 N N . LYS A 1 77 ? -12.240 7.578 -5.350 1.00 80.56 77 LYS A N 1
ATOM 593 C CA . LYS A 1 77 ? -13.400 8.415 -5.637 1.00 80.56 77 LYS A CA 1
ATOM 594 C C . LYS A 1 77 ? -13.040 9.871 -5.399 1.00 80.56 77 LYS A C 1
ATOM 596 O O . LYS A 1 77 ? -12.579 10.264 -4.331 1.00 80.56 77 LYS A O 1
ATOM 601 N N . LEU A 1 78 ? -13.308 10.687 -6.411 1.00 73.56 78 LEU A N 1
ATOM 602 C CA . LEU A 1 78 ? -13.237 12.128 -6.255 1.00 73.56 78 LEU A CA 1
ATOM 603 C C . LEU A 1 78 ? -14.322 12.582 -5.268 1.00 73.56 78 LEU A C 1
ATOM 605 O O . LEU A 1 78 ? -15.441 12.053 -5.307 1.00 73.56 78 LEU A O 1
ATOM 609 N N . PRO A 1 79 ? -14.026 13.567 -4.402 1.00 80.19 79 PRO A N 1
ATOM 610 C CA . PRO A 1 79 ? -15.043 14.177 -3.564 1.00 80.19 79 PRO A CA 1
ATOM 611 C C . PRO A 1 79 ? -16.212 14.695 -4.419 1.00 80.19 79 PRO A C 1
ATOM 613 O O . PRO A 1 79 ? -15.993 15.133 -5.555 1.00 80.19 79 PRO A O 1
ATOM 616 N N . PRO A 1 80 ? -17.453 14.694 -3.900 1.00 83.94 80 PRO A N 1
ATOM 617 C CA . PRO A 1 80 ? -18.594 15.244 -4.623 1.00 83.94 80 PRO A CA 1
ATOM 618 C C . PRO A 1 80 ? -18.315 16.671 -5.122 1.00 83.94 80 PRO A C 1
ATOM 620 O O . PRO A 1 80 ? -17.888 17.529 -4.353 1.00 83.94 80 PRO A O 1
ATOM 623 N N . GLY A 1 81 ? -18.556 16.922 -6.411 1.00 86.75 81 GLY A N 1
ATOM 624 C CA . GLY A 1 81 ? -18.317 18.224 -7.047 1.00 86.75 81 GLY A CA 1
ATOM 625 C C . GLY A 1 81 ? -16.893 18.450 -7.573 1.00 86.75 81 GLY A C 1
ATOM 626 O O . GLY A 1 81 ? -16.649 19.482 -8.193 1.00 86.75 81 GLY A O 1
ATOM 627 N N . VAL A 1 82 ? -15.970 17.500 -7.383 1.00 85.19 82 VAL A N 1
ATOM 628 C CA . VAL A 1 82 ? -14.618 17.550 -7.956 1.00 85.19 82 VAL A CA 1
ATOM 629 C C . VAL A 1 82 ? -14.572 16.741 -9.250 1.00 85.19 82 VAL A C 1
ATOM 631 O O . VAL A 1 82 ? -14.956 15.573 -9.282 1.00 85.19 82 VAL A O 1
ATOM 634 N N . VAL A 1 83 ? -14.069 17.356 -10.320 1.00 81.44 83 VAL A N 1
ATOM 635 C CA . VAL A 1 83 ? -13.831 16.702 -11.613 1.00 81.44 83 VAL A CA 1
ATOM 636 C C . VAL A 1 83 ? -12.331 16.716 -11.885 1.00 81.44 83 VAL A C 1
ATOM 638 O O . VAL A 1 83 ? -11.692 17.761 -11.782 1.00 81.44 83 VAL A O 1
ATOM 641 N N . MET A 1 84 ? -11.763 15.557 -12.221 1.00 77.56 84 MET A N 1
ATOM 642 C CA . MET A 1 84 ? -10.374 15.463 -12.672 1.00 77.56 84 MET A CA 1
ATOM 643 C C . MET A 1 84 ? -10.245 16.162 -14.025 1.00 77.56 84 MET A C 1
ATOM 645 O O . MET A 1 84 ? -10.833 15.712 -15.008 1.00 77.56 84 MET A O 1
ATOM 649 N N . GLN A 1 85 ? -9.471 17.244 -14.087 1.00 73.75 85 GLN A N 1
ATOM 650 C CA . GLN A 1 85 ? -9.052 17.803 -15.366 1.00 73.75 85 GLN A CA 1
ATOM 651 C C . GLN A 1 85 ? -8.002 16.870 -15.963 1.00 73.75 85 GLN A C 1
ATOM 653 O O . GLN A 1 85 ? -6.932 16.672 -15.384 1.00 73.75 85 GLN A O 1
ATOM 658 N N . GLN A 1 86 ? -8.318 16.252 -17.100 1.00 70.81 86 GLN A N 1
ATOM 659 C CA . GLN A 1 86 ? -7.323 15.480 -17.823 1.00 70.81 86 GLN A CA 1
ATOM 660 C C . GLN A 1 86 ? -6.356 16.462 -18.499 1.00 70.81 86 GLN A C 1
ATOM 662 O O . GLN A 1 86 ? -6.800 17.320 -19.258 1.00 70.81 86 GLN A O 1
ATOM 667 N N . PRO A 1 87 ? -5.038 16.332 -18.281 1.00 65.75 87 PRO A N 1
ATOM 668 C CA . PRO A 1 87 ? -4.034 17.238 -18.850 1.00 65.75 87 PRO A CA 1
ATOM 669 C C . PRO A 1 87 ? -3.897 17.136 -20.381 1.00 65.75 87 PRO A C 1
ATOM 671 O O . PRO A 1 87 ? -3.061 17.815 -20.968 1.00 65.75 87 PRO A O 1
ATOM 674 N N . PHE A 1 88 ? -4.708 16.288 -21.017 1.00 73.06 88 PHE A N 1
ATOM 675 C CA . PHE A 1 88 ? -4.790 16.100 -22.464 1.00 73.06 88 PHE A CA 1
ATOM 676 C C . PHE A 1 88 ? -6.201 16.374 -23.009 1.00 73.06 88 PHE A C 1
ATOM 678 O O . PHE A 1 88 ? -6.505 15.967 -24.126 1.00 73.06 88 PHE A O 1
ATOM 685 N N . SER A 1 89 ? -7.087 16.984 -22.215 1.00 61.28 89 SER A N 1
ATOM 686 C CA . SER A 1 89 ? -8.335 17.545 -22.735 1.00 61.28 89 SER A CA 1
ATOM 687 C C . SER A 1 89 ? -8.012 18.855 -23.457 1.00 61.28 89 SER A C 1
ATOM 689 O O . SER A 1 89 ? -7.338 19.690 -22.861 1.00 61.28 89 SER A O 1
ATOM 691 N N . ASP A 1 90 ? -8.453 18.955 -24.716 1.00 57.16 90 ASP A N 1
ATOM 692 C CA . ASP A 1 90 ? -8.143 19.988 -25.729 1.00 57.16 90 ASP A CA 1
ATOM 693 C C . ASP A 1 90 ? -7.837 21.414 -25.227 1.00 57.16 90 ASP A C 1
ATOM 695 O O . ASP A 1 90 ? -8.639 21.975 -24.440 1.00 57.16 90 ASP A O 1
#

Sequence (90 aa):
MTNLLPSSQVGLLDYGQVKDLPENLRLGYANLVLTIADGDPKRASKSYRELGIDTLCNCENEQHEMLKLAQTTFDTKLPPGVVMQQPFSD

pLDDT: mean 85.22, std 11.44, range [36.91, 95.38]